Protein AF-A0A7C2AK35-F1 (afdb_monomer_lite)

Sequence (108 aa):
MESTTQGKRRKYTRRTPEERIKELEARILEIKTREASRQKREDPVIKEIPKVQRRLRKFAQMAMDHNRPDIANTVTAFNAGLERILRSETRRSAPATPPIEELMDDRA

pLDDT: mean 79.09, std 17.95, range [41.03, 98.5]

Secondary structure (DSSP, 8-state):
-------------PPPHHHHHHHHHHHHHHHHHHHHHHHHHH-HHHHHHHHHHHHHHHHHHHHHHTT-HHHHHHHHHHHHHHHHHHHHHHHHTS-----GGGGS----

Structure (mmCIF, N/CA/C/O backbone):
data_AF-A0A7C2AK35-F1
#
_entry.id   AF-A0A7C2AK35-F1
#
loop_
_atom_site.group_PDB
_atom_site.id
_atom_site.type_symbol
_atom_site.label_atom_id
_atom_site.label_alt_id
_atom_site.label_comp_id
_atom_site.label_asym_id
_atom_site.label_entity_id
_atom_site.label_seq_id
_atom_site.pdbx_PDB_ins_code
_atom_site.Cartn_x
_atom_site.Cartn_y
_atom_site.Cartn_z
_atom_site.occupancy
_atom_site.B_iso_or_equiv
_atom_site.auth_seq_id
_atom_site.auth_comp_id
_atom_site.auth_asym_id
_atom_site.auth_atom_id
_atom_site.pdbx_PDB_model_num
ATOM 1 N N . MET A 1 1 ? -19.960 -45.053 57.713 1.00 41.03 1 MET A N 1
ATOM 2 C CA . MET A 1 1 ? -19.018 -44.097 57.094 1.00 41.03 1 MET A CA 1
ATOM 3 C C . MET A 1 1 ? -19.840 -43.154 56.232 1.00 41.03 1 MET A C 1
ATOM 5 O O . MET A 1 1 ? -20.123 -43.482 55.090 1.00 41.03 1 MET A O 1
ATOM 9 N N . GLU A 1 2 ? -20.316 -42.050 56.806 1.00 43.53 2 GLU A N 1
ATOM 10 C CA . GLU A 1 2 ? -21.097 -41.036 56.086 1.00 43.53 2 GLU A CA 1
ATOM 11 C C . GLU A 1 2 ? -20.191 -39.839 55.796 1.00 43.53 2 GLU A C 1
ATOM 13 O O . GLU A 1 2 ? -19.796 -39.101 56.697 1.00 43.53 2 GLU A O 1
ATOM 18 N N . SER A 1 3 ? -19.809 -39.688 54.530 1.00 44.50 3 SER A N 1
ATOM 19 C CA . SER A 1 3 ? -18.975 -38.586 54.054 1.00 44.50 3 SER A CA 1
ATOM 20 C C . SER A 1 3 ? -19.878 -37.469 53.538 1.00 44.50 3 SER A C 1
ATOM 22 O O . SER A 1 3 ? -20.328 -37.497 52.395 1.00 44.50 3 SER A O 1
ATOM 24 N N . THR A 1 4 ? -20.162 -36.482 54.386 1.00 49.47 4 THR A N 1
ATOM 25 C CA . THR A 1 4 ? -20.932 -35.287 54.017 1.00 49.47 4 THR A CA 1
ATOM 26 C C . THR A 1 4 ? -20.106 -34.398 53.089 1.00 49.47 4 THR A C 1
ATOM 28 O O . THR A 1 4 ? -19.213 -33.669 53.522 1.00 49.47 4 THR A O 1
ATOM 31 N N . THR A 1 5 ? -20.416 -34.429 51.795 1.00 55.09 5 THR A N 1
ATOM 32 C CA . THR A 1 5 ? -19.860 -33.530 50.779 1.00 55.09 5 THR A CA 1
ATOM 33 C C . THR A 1 5 ? -20.361 -32.102 51.033 1.00 55.09 5 THR A C 1
ATOM 35 O O . THR A 1 5 ? -21.404 -31.683 50.530 1.00 55.09 5 THR A O 1
ATOM 38 N N . GLN A 1 6 ? -19.634 -31.325 51.842 1.00 52.22 6 GLN A N 1
ATOM 39 C CA . GLN A 1 6 ? -19.864 -29.885 51.985 1.00 52.22 6 GLN A CA 1
ATOM 40 C C . GLN A 1 6 ? -19.534 -29.180 50.660 1.00 52.22 6 GLN A C 1
ATOM 42 O O . GLN A 1 6 ? -18.393 -28.815 50.375 1.00 52.22 6 GLN A O 1
ATOM 47 N N . GLY A 1 7 ? -20.555 -28.969 49.830 1.00 55.81 7 GLY A N 1
ATOM 48 C CA . GLY A 1 7 ? -20.461 -28.105 48.660 1.00 55.81 7 GLY A CA 1
ATOM 49 C C . GLY A 1 7 ? -20.177 -26.667 49.095 1.00 55.81 7 GLY A C 1
ATOM 50 O O . GLY A 1 7 ? -21.060 -25.994 49.629 1.00 55.81 7 GLY A O 1
ATOM 51 N N . LYS A 1 8 ? -18.948 -26.184 48.860 1.00 58.59 8 LYS A N 1
ATOM 52 C CA . LYS A 1 8 ? -18.582 -24.763 48.978 1.00 58.59 8 LYS A CA 1
ATOM 53 C C . LYS A 1 8 ? -19.544 -23.936 48.120 1.00 58.59 8 LYS A C 1
ATOM 55 O O . LYS A 1 8 ? -19.398 -23.854 46.900 1.00 58.59 8 LYS A O 1
ATOM 60 N N . ARG A 1 9 ? -20.545 -23.322 48.756 1.00 58.16 9 ARG A N 1
ATOM 61 C CA . ARG A 1 9 ? -21.472 -22.392 48.103 1.00 58.16 9 ARG A CA 1
ATOM 62 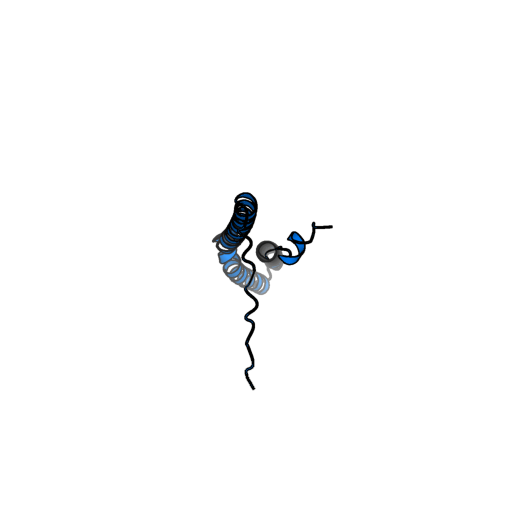C C . ARG A 1 9 ? -20.661 -21.192 47.616 1.00 58.16 9 ARG A C 1
ATOM 64 O O . ARG A 1 9 ? -20.098 -20.456 48.424 1.00 58.16 9 ARG A O 1
ATOM 71 N N . ARG A 1 10 ? -20.569 -21.016 46.295 1.00 63.25 10 ARG A N 1
ATOM 72 C CA . ARG A 1 10 ? -19.935 -19.842 45.681 1.00 63.25 10 ARG A CA 1
ATOM 73 C C . ARG A 1 10 ? -20.706 -18.605 46.145 1.00 63.25 10 ARG A C 1
ATOM 75 O O . ARG A 1 10 ? -21.880 -18.455 45.816 1.00 63.25 10 ARG A O 1
ATOM 82 N N . LYS A 1 11 ? -20.069 -17.754 46.952 1.00 52.44 11 LYS A N 1
ATOM 83 C CA . LYS A 1 11 ? -20.629 -16.467 47.381 1.00 52.44 11 LYS A CA 1
ATOM 84 C C . LYS A 1 11 ? -20.793 -15.610 46.125 1.00 52.44 11 LYS A C 1
ATOM 86 O O . LYS A 1 11 ? -19.804 -15.194 45.533 1.00 52.44 11 LYS A O 1
ATOM 91 N N . TYR A 1 12 ? -22.031 -15.427 45.676 1.00 53.34 12 TYR A N 1
ATOM 92 C CA . TYR A 1 12 ? -22.331 -14.603 44.512 1.00 53.34 12 TYR A CA 1
ATOM 93 C C . TYR A 1 12 ? -22.437 -13.150 44.975 1.00 53.34 12 TYR A C 1
ATOM 95 O O . TYR A 1 12 ? -23.476 -12.722 45.478 1.00 53.34 12 TYR A O 1
ATOM 103 N N . THR A 1 13 ? -21.347 -12.397 44.869 1.00 69.00 13 THR A N 1
ATOM 104 C CA . THR A 1 13 ? -21.390 -10.942 45.021 1.00 69.00 13 THR A CA 1
ATOM 105 C C . THR A 1 13 ? -22.142 -10.377 43.819 1.00 69.00 13 THR A C 1
ATOM 107 O O . THR A 1 13 ? -21.718 -10.541 42.674 1.00 69.00 13 THR A O 1
ATOM 110 N N . ARG A 1 14 ? -23.304 -9.756 44.057 1.00 70.50 14 ARG A N 1
ATOM 111 C CA . ARG A 1 14 ? -23.989 -8.978 43.019 1.00 70.50 14 ARG A CA 1
ATOM 112 C C . ARG A 1 14 ? -23.069 -7.820 42.644 1.00 70.50 14 ARG A C 1
ATOM 114 O O . ARG A 1 14 ? -22.764 -7.004 43.507 1.00 70.50 14 ARG A O 1
ATOM 121 N N . ARG A 1 15 ? -22.641 -7.775 41.379 1.00 74.12 15 ARG A N 1
ATOM 122 C CA . ARG A 1 15 ? -21.929 -6.619 40.822 1.00 74.12 15 ARG A CA 1
ATOM 123 C C . ARG A 1 15 ? -22.775 -5.372 41.022 1.00 74.12 15 ARG A C 1
ATOM 125 O O . ARG A 1 15 ? -23.993 -5.429 40.801 1.00 74.12 15 ARG A O 1
ATOM 132 N N . THR A 1 16 ? -22.145 -4.281 41.434 1.00 83.00 16 THR A N 1
ATOM 133 C CA . THR A 1 16 ? -22.855 -3.006 41.534 1.00 83.00 16 THR A CA 1
ATOM 134 C C . THR A 1 16 ? -23.190 -2.495 40.126 1.00 83.00 16 THR A C 1
ATOM 136 O O . THR A 1 16 ? -22.570 -2.923 39.141 1.00 83.00 16 THR A O 1
ATOM 139 N N . PRO A 1 17 ? -24.199 -1.622 39.978 1.00 80.94 17 PRO A N 1
ATOM 140 C CA . PRO A 1 17 ? -24.501 -0.995 38.694 1.00 80.94 17 PRO A CA 1
ATOM 141 C C . PRO A 1 17 ? -23.267 -0.344 38.048 1.00 80.94 17 PRO A C 1
ATOM 143 O O . PRO A 1 17 ? -23.061 -0.490 36.846 1.00 80.94 17 PRO A O 1
ATOM 146 N N . GLU A 1 18 ? -22.405 0.283 38.847 1.00 80.50 18 GLU A N 1
ATOM 147 C CA . GLU A 1 18 ? -21.186 0.974 38.414 1.00 80.50 18 GLU A CA 1
ATOM 148 C C . GLU A 1 18 ? -20.130 -0.001 37.879 1.00 80.50 18 GLU A C 1
ATOM 150 O O . GLU A 1 18 ? -19.553 0.228 36.816 1.00 80.50 18 GLU A O 1
ATOM 155 N N . GLU A 1 19 ? -19.914 -1.132 38.559 1.00 77.81 19 GLU A N 1
ATOM 156 C CA . GLU A 1 19 ? -19.011 -2.188 38.077 1.00 77.81 19 GLU A CA 1
ATOM 157 C C . GLU A 1 19 ? -19.481 -2.749 36.731 1.00 77.81 19 GLU A C 1
ATOM 159 O O . GLU A 1 19 ? -18.676 -3.047 35.847 1.00 77.81 19 GLU A O 1
ATOM 164 N N . ARG A 1 20 ? -20.802 -2.858 36.558 1.00 83.75 20 ARG A N 1
ATOM 165 C CA . ARG A 1 20 ? -21.408 -3.347 35.321 1.00 83.75 20 ARG A CA 1
ATOM 166 C C . ARG A 1 20 ? -21.287 -2.339 34.182 1.00 83.75 20 ARG A C 1
ATOM 168 O O . ARG A 1 20 ? -21.062 -2.749 33.048 1.00 83.75 20 ARG A O 1
ATOM 175 N N . ILE A 1 21 ? -21.390 -1.043 34.477 1.00 83.19 21 ILE A N 1
ATOM 176 C CA . ILE A 1 21 ? -21.137 0.033 33.511 1.00 83.19 21 ILE A CA 1
ATOM 177 C C . ILE A 1 21 ? -19.679 -0.015 33.048 1.00 83.19 21 ILE A C 1
ATOM 179 O O . ILE A 1 21 ? -19.439 -0.091 31.846 1.00 83.19 21 ILE A O 1
ATOM 183 N N . LYS A 1 22 ? -18.716 -0.093 33.975 1.00 85.25 22 LYS A N 1
ATOM 184 C CA . LYS A 1 22 ? -17.282 -0.138 33.645 1.00 85.25 22 LYS A CA 1
ATOM 185 C C . LYS A 1 22 ? -16.917 -1.342 32.764 1.00 85.25 22 LYS A C 1
ATOM 187 O O . LYS A 1 22 ? -16.161 -1.212 31.805 1.00 85.25 22 LYS A O 1
ATOM 192 N N . GLU A 1 23 ? -17.480 -2.515 33.055 1.00 84.44 23 GLU A N 1
ATOM 193 C CA . GLU A 1 23 ? -17.302 -3.721 32.232 1.00 84.44 23 GLU A CA 1
ATOM 194 C C . GLU A 1 23 ? -17.873 -3.542 30.816 1.00 84.44 23 GLU A C 1
ATOM 196 O O . GLU A 1 23 ? -17.243 -3.929 29.829 1.00 84.44 23 GLU A O 1
ATOM 201 N N . LEU A 1 24 ? -19.060 -2.942 30.703 1.00 88.06 24 LEU A N 1
ATOM 202 C CA . LEU A 1 24 ? -19.697 -2.688 29.412 1.00 88.06 24 LEU A CA 1
ATOM 203 C C . LEU A 1 24 ? -18.936 -1.636 28.598 1.00 88.06 24 LEU A C 1
ATOM 205 O O . LEU A 1 24 ? -18.761 -1.826 27.397 1.00 88.06 24 LEU A O 1
ATOM 209 N N . GLU A 1 25 ? -18.432 -0.576 29.226 1.00 89.00 25 GLU A N 1
ATOM 210 C CA . GLU A 1 25 ? -17.600 0.443 28.576 1.00 89.00 25 GLU A CA 1
ATOM 211 C C . GLU A 1 25 ? -16.292 -0.143 28.040 1.00 89.00 25 GLU A C 1
ATOM 213 O O . GLU A 1 25 ? -15.942 0.101 26.882 1.00 89.00 25 GLU A O 1
ATOM 218 N N . ALA A 1 26 ? -15.613 -0.983 28.829 1.00 86.31 26 ALA A N 1
ATOM 219 C CA . ALA A 1 26 ? -14.418 -1.697 28.383 1.00 86.31 26 ALA A CA 1
ATOM 220 C C . ALA A 1 26 ? -14.719 -2.580 27.161 1.00 86.31 26 ALA A C 1
ATOM 222 O O . ALA A 1 26 ? -13.966 -2.596 26.185 1.00 86.31 26 ALA A O 1
ATOM 223 N N . ARG A 1 27 ? -15.871 -3.258 27.166 1.00 83.81 27 ARG A N 1
ATOM 224 C CA . ARG A 1 27 ? -16.296 -4.113 26.055 1.00 83.81 27 ARG A CA 1
ATOM 225 C C . ARG A 1 27 ? -16.686 -3.319 24.807 1.00 83.81 27 ARG A C 1
ATOM 227 O O . ARG A 1 27 ? -16.386 -3.740 23.693 1.00 83.81 27 ARG A O 1
ATOM 234 N N . ILE A 1 28 ? -17.308 -2.152 24.971 1.00 85.38 28 ILE A N 1
ATOM 235 C CA . ILE A 1 28 ? -17.589 -1.216 23.871 1.00 85.38 28 ILE A CA 1
ATOM 236 C C . ILE A 1 28 ? -16.280 -0.715 23.257 1.00 85.38 28 ILE A C 1
ATOM 238 O O . ILE A 1 28 ? -16.168 -0.654 22.032 1.00 85.38 28 ILE A O 1
ATOM 242 N N . LEU A 1 29 ? -15.289 -0.375 24.085 1.00 85.00 29 LEU A N 1
ATOM 243 C CA . LEU A 1 29 ? -13.974 0.057 23.619 1.00 85.00 29 LEU A CA 1
ATOM 244 C C . LEU A 1 29 ? -13.295 -1.041 22.784 1.00 85.00 29 LEU A C 1
ATOM 246 O O . LEU A 1 29 ? -12.818 -0.763 21.685 1.00 85.00 29 LEU A O 1
ATOM 250 N N . GLU A 1 30 ? -13.316 -2.287 23.264 1.00 84.00 30 GLU A N 1
ATOM 251 C CA . GLU A 1 30 ? -12.776 -3.454 22.554 1.00 84.00 30 GLU A CA 1
ATOM 252 C C . GLU A 1 30 ? -13.460 -3.671 21.193 1.00 84.00 30 GLU A C 1
ATOM 254 O O . GLU A 1 30 ? -12.806 -3.899 20.173 1.00 84.00 30 GLU A O 1
ATOM 259 N N . ILE A 1 31 ? -14.790 -3.571 21.146 1.00 83.94 31 ILE A N 1
ATOM 260 C CA . ILE A 1 31 ? -15.539 -3.737 19.896 1.00 83.94 31 ILE A CA 1
ATOM 261 C C . ILE A 1 31 ? -15.184 -2.617 18.912 1.00 83.94 31 ILE A C 1
ATOM 263 O O . ILE A 1 31 ? -14.884 -2.900 17.751 1.00 83.94 31 ILE A O 1
ATOM 267 N N . LYS A 1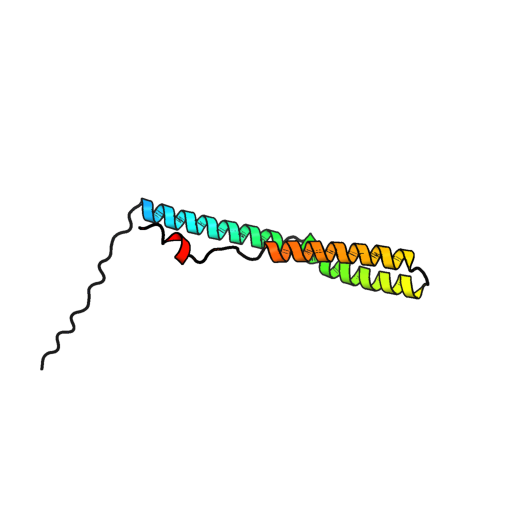 32 ? -15.126 -1.361 19.372 1.00 81.81 32 LYS A N 1
ATOM 268 C CA . LYS A 1 32 ? -14.771 -0.210 18.528 1.00 81.81 32 LYS A CA 1
ATOM 269 C C . LYS A 1 32 ? -13.353 -0.312 17.965 1.00 81.81 32 LYS A C 1
ATOM 271 O O . LYS A 1 32 ? -13.137 -0.021 16.789 1.00 81.81 32 LYS A O 1
ATOM 276 N N . THR A 1 33 ? -12.379 -0.751 18.762 1.00 79.12 33 THR A N 1
ATOM 277 C CA . THR A 1 33 ? -10.994 -0.927 18.288 1.00 79.12 33 THR A CA 1
ATOM 278 C C . THR A 1 33 ? -10.897 -2.066 17.266 1.00 79.12 33 THR A C 1
ATOM 280 O O . THR A 1 33 ? -10.188 -1.961 16.255 1.00 79.12 33 THR A O 1
ATOM 283 N N . ARG A 1 34 ? -11.674 -3.137 17.459 1.00 76.44 34 ARG A N 1
ATOM 284 C CA . ARG A 1 34 ? -11.787 -4.246 16.505 1.00 76.44 34 ARG A CA 1
ATOM 285 C C . ARG A 1 34 ? -12.450 -3.832 15.192 1.00 76.44 34 ARG A C 1
ATOM 287 O O . ARG A 1 34 ? -12.001 -4.249 14.128 1.00 76.44 34 ARG A O 1
ATOM 294 N N . GLU A 1 35 ? -13.490 -3.011 15.237 1.00 78.44 35 GLU A N 1
ATOM 295 C CA . GLU A 1 35 ? -14.142 -2.493 14.031 1.00 78.44 35 GLU A CA 1
ATOM 296 C C . GLU A 1 35 ? -13.228 -1.545 13.256 1.00 78.44 35 GLU A C 1
ATOM 298 O O . GLU A 1 35 ? -13.065 -1.709 12.048 1.00 78.44 35 GLU A O 1
ATOM 303 N N . ALA A 1 36 ? -12.545 -0.627 13.943 1.00 74.31 36 ALA A N 1
ATOM 304 C CA . ALA A 1 36 ? -11.609 0.296 13.305 1.00 74.31 36 ALA A CA 1
ATOM 305 C C . ALA A 1 36 ? -10.441 -0.438 12.619 1.00 74.31 36 ALA A C 1
ATOM 307 O O . ALA A 1 36 ? -10.005 -0.056 11.531 1.00 74.31 36 ALA A O 1
ATOM 308 N N . SER A 1 37 ? -9.936 -1.519 13.222 1.00 70.25 37 SER A N 1
ATOM 309 C CA . SER A 1 37 ? -8.891 -2.350 12.606 1.00 70.25 37 SER A CA 1
ATOM 310 C C . SER A 1 37 ? -9.411 -3.188 11.430 1.00 70.25 37 SER A C 1
ATOM 312 O O . SER A 1 37 ? -8.687 -3.364 10.448 1.00 70.25 37 SER A O 1
ATOM 314 N N . ARG A 1 38 ? -10.668 -3.656 11.475 1.00 71.19 38 ARG A N 1
ATOM 315 C CA . ARG A 1 38 ? -11.330 -4.333 10.345 1.00 71.19 38 ARG A CA 1
ATOM 316 C C . ARG A 1 38 ? -11.565 -3.396 9.166 1.00 71.19 38 ARG A C 1
ATOM 318 O O . ARG A 1 38 ? -11.180 -3.753 8.059 1.00 71.19 38 ARG A O 1
ATOM 325 N N . GLN A 1 39 ? -12.095 -2.195 9.396 1.00 72.56 39 GLN A N 1
ATOM 326 C CA . GLN A 1 39 ? -12.333 -1.203 8.340 1.00 72.56 39 GLN A CA 1
ATOM 327 C C . GLN A 1 39 ? -11.049 -0.870 7.569 1.00 72.56 39 GLN A C 1
ATOM 329 O O . GLN A 1 39 ? -11.053 -0.861 6.343 1.00 72.56 39 GLN A O 1
ATOM 334 N N . LYS A 1 40 ? -9.920 -0.698 8.271 1.00 70.50 40 LYS A N 1
ATOM 335 C CA . LYS A 1 40 ? -8.614 -0.448 7.632 1.00 70.50 40 LYS A CA 1
ATOM 336 C C . LYS A 1 40 ? -8.100 -1.631 6.812 1.00 70.50 40 LYS A C 1
ATOM 338 O O . LYS A 1 40 ? -7.527 -1.439 5.747 1.00 70.50 40 LYS A O 1
ATOM 343 N N . ARG A 1 41 ? -8.303 -2.867 7.283 1.00 69.88 41 ARG A N 1
ATOM 344 C CA . ARG A 1 41 ? -7.957 -4.078 6.512 1.00 69.88 41 ARG A CA 1
ATOM 345 C C . ARG A 1 41 ? -8.866 -4.275 5.304 1.00 69.88 41 ARG A C 1
ATOM 347 O O . ARG A 1 41 ? -8.462 -4.893 4.320 1.00 69.88 41 ARG A O 1
ATOM 354 N N . GLU A 1 42 ? -10.101 -3.802 5.399 1.00 78.81 42 GLU A N 1
ATOM 355 C CA . GLU A 1 42 ? -11.074 -3.903 4.325 1.00 78.81 42 GLU A CA 1
ATOM 356 C C . GLU A 1 42 ? -10.975 -2.795 3.285 1.00 78.81 42 GLU A C 1
ATOM 358 O O . GLU A 1 42 ? -11.613 -2.940 2.239 1.00 78.81 42 GLU A O 1
ATOM 363 N N . ASP A 1 43 ? -10.125 -1.792 3.527 1.00 86.06 43 ASP A N 1
ATOM 364 C CA . ASP A 1 43 ? -9.860 -0.690 2.613 1.00 86.06 43 ASP A CA 1
ATOM 365 C C . ASP A 1 43 ? -9.558 -1.229 1.198 1.00 86.06 43 ASP A C 1
ATOM 367 O O . ASP A 1 43 ? -8.600 -1.997 1.001 1.00 86.06 43 ASP A O 1
ATOM 371 N N . PRO A 1 44 ? -10.386 -0.866 0.199 1.00 88.75 44 PRO A N 1
ATOM 372 C CA . PRO A 1 44 ? -10.242 -1.369 -1.159 1.00 88.75 44 PRO A CA 1
ATOM 373 C C . PRO A 1 44 ? -8.886 -1.004 -1.771 1.00 88.75 44 PRO A C 1
ATOM 375 O O . PRO A 1 44 ? -8.336 -1.798 -2.532 1.00 88.75 44 PRO A O 1
ATOM 378 N N . VAL A 1 45 ? -8.297 0.138 -1.407 1.00 90.19 45 VAL A N 1
ATOM 379 C CA . VAL A 1 45 ? -6.986 0.562 -1.914 1.00 90.19 45 VAL A CA 1
ATOM 380 C C . VAL A 1 45 ? -5.895 -0.365 -1.389 1.00 90.19 45 VAL A C 1
ATOM 382 O O . VAL A 1 45 ? -5.080 -0.865 -2.166 1.00 90.19 45 VAL A O 1
ATOM 385 N N . ILE A 1 46 ? -5.913 -0.670 -0.088 1.00 91.00 46 ILE A N 1
ATOM 386 C CA . ILE A 1 46 ? -4.925 -1.554 0.548 1.00 91.00 46 ILE A CA 1
ATOM 387 C C . ILE A 1 46 ? -4.991 -2.970 -0.036 1.00 91.00 46 ILE A C 1
ATOM 389 O O . ILE A 1 46 ? -3.952 -3.591 -0.276 1.00 91.00 46 ILE A O 1
ATOM 393 N N . LYS A 1 47 ? -6.197 -3.459 -0.348 1.00 90.88 47 LYS A N 1
ATOM 394 C CA . LYS A 1 47 ? -6.400 -4.756 -1.016 1.00 90.88 47 LYS A CA 1
ATOM 395 C C . LYS A 1 47 ? -5.861 -4.797 -2.449 1.00 90.88 47 LYS A C 1
ATOM 397 O O . LYS A 1 47 ? -5.452 -5.865 -2.911 1.00 90.88 47 LYS A O 1
ATOM 402 N N . GLU A 1 48 ? -5.844 -3.669 -3.155 1.00 94.44 48 GLU A N 1
ATOM 403 C CA . GLU A 1 48 ? -5.360 -3.588 -4.538 1.00 94.44 48 GLU A CA 1
ATOM 404 C C . GLU A 1 48 ? -3.836 -3.432 -4.644 1.00 94.44 48 GLU A C 1
ATOM 406 O O . GLU A 1 48 ? -3.251 -3.879 -5.639 1.00 94.44 48 GLU A O 1
ATOM 411 N N . ILE A 1 49 ? -3.163 -2.891 -3.616 1.00 94.62 49 ILE A N 1
ATOM 412 C CA . ILE A 1 49 ? -1.701 -2.693 -3.609 1.00 94.62 49 ILE A CA 1
ATOM 413 C C . ILE A 1 49 ? -0.936 -3.946 -4.088 1.00 94.62 49 ILE A C 1
ATOM 415 O O . ILE A 1 49 ? -0.160 -3.822 -5.041 1.00 94.62 49 ILE A O 1
ATOM 419 N N . PRO A 1 50 ? -1.159 -5.169 -3.559 1.00 94.44 50 PRO A N 1
ATOM 420 C CA . PRO A 1 50 ? -0.418 -6.356 -3.995 1.00 94.44 50 PRO A CA 1
ATOM 421 C C . PRO A 1 50 ? -0.567 -6.677 -5.489 1.00 94.44 50 PRO A C 1
ATOM 423 O O . PRO A 1 50 ? 0.368 -7.186 -6.116 1.00 94.44 50 PRO A O 1
ATOM 426 N N . LYS A 1 51 ? -1.732 -6.386 -6.084 1.00 95.81 51 LYS A N 1
ATOM 427 C CA . LYS A 1 51 ? -1.987 -6.609 -7.515 1.00 95.81 51 LYS A CA 1
ATOM 428 C C . LYS A 1 51 ? -1.216 -5.597 -8.358 1.00 95.81 51 LYS A C 1
ATOM 430 O O . LYS A 1 51 ? -0.573 -5.985 -9.337 1.00 95.81 51 LYS A O 1
ATOM 435 N N . VAL A 1 52 ? -1.213 -4.330 -7.944 1.00 96.62 52 VAL A N 1
ATOM 436 C CA . VAL A 1 52 ? -0.435 -3.262 -8.587 1.00 96.62 52 VAL A CA 1
ATOM 437 C C . VAL A 1 52 ? 1.061 -3.566 -8.511 1.00 96.62 52 VAL A C 1
ATOM 439 O O . VAL A 1 52 ? 1.734 -3.562 -9.538 1.00 96.62 52 VAL A O 1
ATOM 442 N N . GLN A 1 53 ? 1.575 -3.959 -7.344 1.00 97.25 53 GLN A N 1
ATOM 443 C CA . GLN A 1 53 ? 2.986 -4.322 -7.165 1.00 97.25 53 GLN A CA 1
ATOM 444 C C . GLN A 1 53 ? 3.439 -5.463 -8.089 1.00 97.25 53 GLN A C 1
ATOM 446 O O . GLN A 1 53 ? 4.583 -5.485 -8.546 1.00 97.25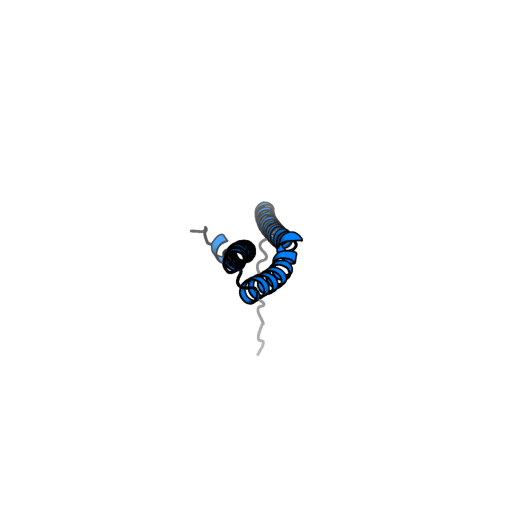 53 GLN A O 1
ATOM 451 N N . ARG A 1 54 ? 2.565 -6.437 -8.387 1.00 97.12 54 ARG A N 1
ATOM 452 C CA . ARG A 1 54 ? 2.876 -7.497 -9.366 1.00 97.12 54 ARG A CA 1
ATOM 453 C C . ARG A 1 54 ? 3.037 -6.932 -10.777 1.00 97.12 54 ARG A C 1
ATOM 455 O O . ARG A 1 54 ? 3.947 -7.349 -11.487 1.00 97.12 54 ARG A O 1
ATOM 462 N N . ARG A 1 55 ? 2.175 -5.995 -11.184 1.00 97.75 55 ARG A N 1
ATOM 463 C CA . ARG A 1 55 ? 2.253 -5.341 -12.502 1.00 97.75 55 ARG A CA 1
ATOM 464 C C . ARG A 1 55 ? 3.487 -4.447 -12.610 1.00 97.75 55 ARG A C 1
ATOM 466 O O . ARG A 1 55 ? 4.201 -4.542 -13.600 1.00 97.75 55 ARG A O 1
ATOM 473 N N . LEU A 1 56 ? 3.783 -3.669 -11.569 1.00 97.88 56 LEU A N 1
ATOM 474 C CA . LEU A 1 56 ? 4.969 -2.810 -11.511 1.00 97.88 56 LEU A CA 1
ATOM 475 C C . LEU A 1 56 ? 6.265 -3.616 -11.608 1.00 97.88 56 LEU A C 1
ATOM 477 O O . LEU A 1 56 ? 7.155 -3.230 -12.351 1.00 97.88 56 LEU A O 1
ATOM 481 N N . ARG A 1 57 ? 6.358 -4.769 -10.933 1.00 97.81 57 ARG A N 1
ATOM 482 C CA . ARG A 1 57 ? 7.526 -5.657 -11.059 1.00 97.81 57 ARG A CA 1
ATOM 483 C C . ARG A 1 57 ? 7.731 -6.163 -12.485 1.00 97.81 57 ARG A C 1
ATOM 485 O O . ARG A 1 57 ? 8.850 -6.131 -12.980 1.00 97.81 57 ARG A O 1
ATOM 492 N N . LYS A 1 58 ? 6.655 -6.580 -13.161 1.00 98.25 58 LYS A N 1
ATOM 493 C CA . LYS A 1 58 ? 6.724 -6.989 -14.575 1.00 98.25 58 LYS A CA 1
ATOM 494 C C . LYS A 1 58 ? 7.146 -5.834 -15.481 1.00 98.25 58 LYS A C 1
ATOM 496 O O . LYS A 1 58 ? 7.951 -6.032 -16.379 1.00 98.25 58 LYS A O 1
ATOM 501 N N . PHE A 1 59 ? 6.617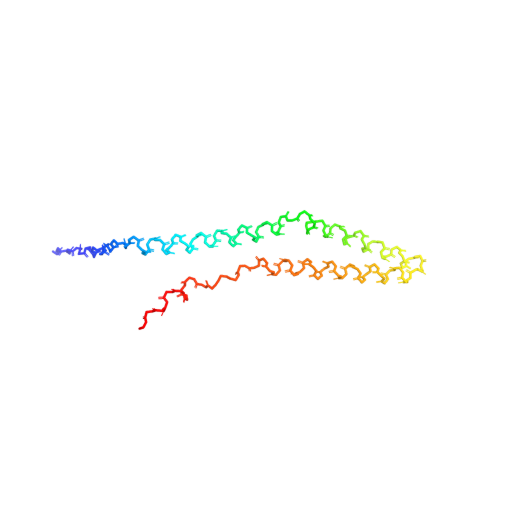 -4.638 -15.236 1.00 98.25 59 PHE A N 1
ATOM 502 C CA . PHE A 1 59 ? 6.971 -3.448 -16.003 1.00 98.25 59 PHE A CA 1
ATOM 503 C C . PHE A 1 59 ? 8.427 -3.020 -15.775 1.00 98.25 59 PHE A C 1
ATOM 505 O O . PHE A 1 59 ? 9.118 -2.708 -16.735 1.00 98.25 59 PHE A O 1
ATOM 512 N N . ALA A 1 60 ? 8.919 -3.067 -14.535 1.00 98.19 60 ALA A N 1
ATOM 513 C CA . ALA A 1 60 ? 10.321 -2.799 -14.229 1.00 98.19 60 ALA A CA 1
ATOM 514 C C . ALA A 1 60 ? 11.249 -3.792 -14.942 1.00 98.19 60 ALA A C 1
ATOM 516 O O . ALA A 1 60 ? 12.241 -3.370 -15.527 1.00 98.19 60 ALA A O 1
ATOM 517 N N . GLN A 1 61 ? 10.894 -5.083 -14.957 1.00 97.81 61 GLN A N 1
ATOM 518 C CA . GLN A 1 61 ? 11.650 -6.089 -15.705 1.00 97.81 61 GLN A CA 1
ATOM 519 C C . GLN A 1 61 ? 11.658 -5.780 -17.206 1.00 97.81 61 GLN A C 1
ATOM 521 O O . GLN A 1 61 ? 12.722 -5.703 -17.799 1.00 97.81 61 GLN A O 1
ATOM 526 N N . MET A 1 62 ? 10.495 -5.491 -17.793 1.00 98.50 62 MET A N 1
ATOM 527 C CA . MET A 1 62 ? 10.390 -5.099 -19.201 1.00 98.50 62 MET A CA 1
ATOM 528 C C . MET A 1 62 ? 11.236 -3.857 -19.519 1.00 98.50 62 MET A C 1
ATOM 530 O O . MET A 1 62 ? 11.912 -3.808 -20.538 1.00 98.50 62 MET A O 1
ATOM 534 N N . ALA A 1 63 ? 11.247 -2.853 -18.642 1.00 98.19 63 ALA A N 1
ATOM 535 C CA . ALA A 1 63 ? 12.090 -1.677 -18.821 1.00 98.19 63 ALA A CA 1
ATOM 536 C C . ALA A 1 63 ? 13.588 -2.039 -18.808 1.00 98.19 63 ALA A C 1
ATOM 538 O O . ALA A 1 63 ? 14.335 -1.536 -19.644 1.00 98.19 63 ALA A O 1
ATOM 539 N N . MET A 1 64 ? 14.021 -2.948 -17.927 1.00 98.06 64 MET A N 1
ATOM 540 C CA . MET A 1 64 ? 15.397 -3.464 -17.932 1.00 98.06 64 MET A CA 1
ATOM 541 C C . MET A 1 64 ? 15.718 -4.223 -19.223 1.00 98.06 64 MET A C 1
ATOM 543 O O . MET A 1 64 ? 16.754 -3.961 -19.829 1.00 98.06 64 MET A O 1
ATOM 547 N N . ASP A 1 65 ? 14.811 -5.090 -19.681 1.00 98.38 65 ASP A N 1
ATOM 548 C CA . ASP A 1 65 ? 14.981 -5.892 -20.901 1.00 98.38 65 ASP A CA 1
ATOM 549 C C . ASP A 1 65 ? 15.126 -5.009 -22.159 1.00 98.38 65 ASP A C 1
ATOM 551 O O . ASP A 1 65 ? 15.795 -5.380 -23.121 1.00 98.38 65 ASP A O 1
ATOM 555 N N . HIS A 1 66 ? 14.543 -3.806 -22.136 1.00 98.38 66 HIS A N 1
ATOM 556 C CA . HIS A 1 66 ? 14.624 -2.808 -23.206 1.00 98.38 66 HIS A CA 1
ATOM 557 C C . HIS A 1 66 ? 15.696 -1.720 -22.967 1.00 98.38 66 HIS A C 1
ATOM 559 O O . HIS A 1 66 ? 15.626 -0.651 -23.574 1.00 98.38 66 HIS A O 1
ATOM 565 N N . ASN A 1 67 ? 16.694 -1.966 -22.104 1.00 97.69 67 ASN A N 1
ATOM 566 C CA . ASN A 1 67 ? 17.784 -1.028 -21.784 1.00 97.69 67 ASN A CA 1
ATOM 567 C C . ASN A 1 67 ? 17.305 0.345 -21.266 1.00 97.69 67 ASN A C 1
ATOM 569 O O . ASN A 1 67 ? 17.913 1.381 -21.540 1.00 97.69 67 ASN A O 1
ATOM 573 N N . ARG A 1 68 ? 16.218 0.364 -20.486 1.00 98.19 68 ARG A N 1
ATOM 574 C CA . ARG A 1 68 ? 15.666 1.551 -19.806 1.00 98.19 68 ARG A CA 1
ATOM 575 C C . ARG A 1 68 ? 15.761 1.433 -18.278 1.00 98.19 68 ARG A C 1
ATOM 577 O O . ARG A 1 68 ? 14.734 1.375 -17.591 1.00 98.19 68 ARG A O 1
ATOM 584 N N . PRO A 1 69 ? 16.985 1.396 -17.710 1.00 97.62 69 PRO A N 1
ATOM 585 C CA . PRO A 1 69 ? 17.180 1.260 -16.268 1.00 97.62 69 PRO A CA 1
ATOM 586 C C . PRO A 1 69 ? 16.688 2.485 -15.487 1.00 97.62 69 PRO A C 1
ATOM 588 O O . PRO A 1 69 ? 16.290 2.354 -14.335 1.00 97.62 69 PRO A O 1
ATOM 591 N N . ASP A 1 70 ? 16.662 3.664 -16.112 1.00 97.81 70 ASP A N 1
ATOM 592 C CA . ASP A 1 70 ? 16.071 4.886 -15.564 1.00 97.81 70 ASP A CA 1
ATOM 593 C C . ASP A 1 70 ? 14.611 4.656 -15.146 1.00 97.81 70 ASP A C 1
ATOM 595 O O . ASP A 1 70 ? 14.245 4.883 -13.991 1.00 97.81 70 ASP A O 1
ATOM 599 N N . ILE A 1 71 ? 13.805 4.098 -16.055 1.00 97.81 71 ILE A N 1
ATOM 600 C CA . ILE A 1 71 ? 12.396 3.782 -15.804 1.00 97.81 71 ILE A CA 1
ATOM 601 C C . ILE A 1 71 ? 12.276 2.658 -14.771 1.00 97.81 71 ILE A C 1
ATOM 603 O O . ILE A 1 71 ? 11.479 2.758 -13.832 1.00 97.81 71 ILE A O 1
ATOM 607 N N . ALA A 1 72 ? 13.067 1.591 -14.916 1.00 98.19 72 ALA A N 1
ATOM 608 C CA . ALA A 1 72 ? 13.030 0.454 -14.000 1.00 98.19 72 ALA A CA 1
ATOM 609 C C . ALA A 1 72 ? 13.322 0.869 -12.548 1.00 98.19 72 ALA A C 1
ATOM 611 O O . ALA A 1 72 ? 12.633 0.427 -11.621 1.00 98.19 72 ALA A O 1
ATOM 612 N N . ASN A 1 73 ? 14.291 1.765 -12.349 1.00 97.50 73 ASN A N 1
ATOM 613 C CA . ASN A 1 73 ? 14.666 2.286 -11.039 1.00 97.50 73 ASN A CA 1
ATOM 614 C C . ASN A 1 73 ? 13.532 3.100 -10.409 1.00 97.50 73 ASN A C 1
ATOM 616 O O . ASN A 1 73 ? 13.181 2.863 -9.250 1.00 97.50 73 ASN A O 1
ATOM 620 N N . THR A 1 74 ? 12.898 4.002 -11.167 1.00 97.94 74 THR A N 1
ATOM 621 C CA . THR A 1 74 ? 11.754 4.790 -10.677 1.00 97.94 74 THR A CA 1
ATOM 622 C C . THR A 1 74 ? 10.590 3.893 -10.257 1.00 97.94 74 THR A C 1
ATOM 624 O O . THR A 1 74 ? 10.022 4.060 -9.176 1.00 97.94 74 THR A O 1
ATOM 627 N N . VAL A 1 75 ? 10.259 2.895 -11.078 1.00 97.81 75 VAL A N 1
ATOM 628 C CA . VAL A 1 75 ? 9.168 1.948 -10.803 1.00 97.81 75 VAL A CA 1
ATOM 629 C C . VAL A 1 75 ? 9.473 1.105 -9.569 1.00 97.81 75 VAL A C 1
ATOM 631 O O . VAL A 1 75 ? 8.596 0.877 -8.734 1.00 97.81 75 VAL A O 1
ATOM 634 N N . THR A 1 76 ? 10.722 0.669 -9.422 1.00 97.06 76 THR A N 1
ATOM 635 C CA . THR A 1 76 ? 11.171 -0.115 -8.269 1.00 97.06 76 THR A CA 1
ATOM 636 C C . THR A 1 76 ? 11.104 0.704 -6.981 1.00 97.06 76 THR A C 1
ATOM 638 O O . THR A 1 76 ? 10.594 0.212 -5.971 1.00 97.06 76 THR A O 1
ATOM 641 N N . ALA A 1 77 ? 11.526 1.971 -7.019 1.00 97.50 77 ALA A N 1
ATOM 642 C CA . ALA A 1 77 ? 11.418 2.886 -5.887 1.00 97.50 77 ALA A CA 1
ATOM 643 C C . ALA A 1 77 ? 9.952 3.115 -5.478 1.00 97.50 77 ALA A C 1
ATOM 645 O O . ALA A 1 77 ? 9.612 3.013 -4.295 1.00 97.50 77 ALA A O 1
ATOM 646 N N . PHE A 1 78 ? 9.060 3.333 -6.450 1.00 97.56 78 PHE A N 1
ATOM 647 C CA . PHE A 1 78 ? 7.625 3.466 -6.191 1.00 97.56 78 PHE A CA 1
ATOM 648 C C . PHE A 1 78 ? 7.029 2.187 -5.582 1.00 97.56 78 PHE A C 1
ATOM 650 O O . PHE A 1 78 ? 6.302 2.238 -4.587 1.00 97.56 78 PHE A O 1
ATOM 657 N N . ASN A 1 79 ? 7.399 1.020 -6.117 1.00 97.12 79 ASN A N 1
ATOM 658 C CA . ASN A 1 79 ? 6.969 -0.278 -5.604 1.00 97.12 79 ASN A CA 1
ATOM 659 C C . ASN A 1 79 ? 7.403 -0.504 -4.141 1.00 97.12 79 ASN A C 1
ATOM 661 O O . ASN A 1 79 ? 6.617 -1.017 -3.339 1.00 97.12 79 ASN A O 1
ATOM 665 N N . ALA A 1 80 ? 8.616 -0.075 -3.773 1.00 96.06 80 ALA A N 1
ATOM 666 C CA . ALA A 1 80 ? 9.102 -0.111 -2.392 1.00 96.06 80 ALA A CA 1
ATOM 667 C C . ALA A 1 80 ? 8.316 0.844 -1.471 1.00 96.06 80 ALA A C 1
ATOM 669 O O . ALA A 1 80 ? 8.070 0.519 -0.308 1.00 96.06 80 ALA A O 1
ATOM 670 N N . GLY A 1 81 ? 7.883 2.000 -1.984 1.00 96.25 81 GLY A N 1
ATOM 671 C CA . GLY A 1 81 ? 6.984 2.921 -1.282 1.00 96.25 81 GLY A CA 1
ATOM 672 C C . GLY A 1 81 ? 5.643 2.270 -0.932 1.00 96.25 81 GLY A C 1
ATOM 673 O O . GLY A 1 81 ? 5.247 2.258 0.235 1.00 96.25 81 GLY A O 1
ATOM 674 N N . LEU A 1 82 ? 4.997 1.633 -1.913 1.00 95.31 82 LEU A N 1
ATOM 675 C CA . LEU A 1 82 ? 3.751 0.885 -1.701 1.00 95.31 82 LEU A CA 1
ATOM 676 C C . LEU A 1 82 ? 3.908 -0.236 -0.666 1.00 95.31 82 LEU A C 1
ATOM 678 O O . LEU A 1 82 ? 3.022 -0.468 0.154 1.00 95.31 82 LEU A O 1
ATOM 682 N N . GLU A 1 83 ? 5.056 -0.911 -0.663 1.00 94.31 83 GLU A N 1
ATOM 683 C CA . GLU A 1 83 ? 5.337 -1.977 0.296 1.00 94.31 83 GLU A CA 1
ATOM 684 C C . GLU A 1 83 ? 5.467 -1.451 1.735 1.00 94.31 83 GLU A C 1
ATOM 686 O O . GLU A 1 83 ? 5.032 -2.104 2.685 1.00 94.31 83 GLU A O 1
ATOM 691 N N . ARG A 1 84 ? 6.047 -0.256 1.923 1.00 93.81 84 ARG A N 1
ATOM 692 C CA . ARG A 1 84 ? 6.106 0.401 3.241 1.00 93.81 84 ARG A CA 1
ATOM 693 C C . ARG A 1 84 ? 4.713 0.761 3.747 1.00 93.81 84 ARG A C 1
ATOM 695 O O . ARG A 1 84 ? 4.437 0.488 4.912 1.00 93.81 84 ARG A O 1
ATOM 702 N N . ILE A 1 85 ? 3.851 1.296 2.880 1.00 91.00 85 ILE A N 1
ATOM 703 C CA . ILE A 1 85 ? 2.455 1.627 3.213 1.00 91.00 85 ILE A CA 1
ATOM 704 C C . ILE A 1 85 ? 1.699 0.360 3.629 1.00 91.00 85 ILE A C 1
ATOM 706 O O . ILE A 1 85 ? 1.107 0.303 4.704 1.00 91.00 85 ILE A O 1
ATOM 710 N N . LEU A 1 86 ? 1.793 -0.708 2.833 1.00 90.38 86 LEU A N 1
ATOM 711 C CA . LEU A 1 86 ? 1.132 -1.974 3.148 1.00 90.38 86 LEU A CA 1
ATOM 712 C C . LEU A 1 86 ? 1.610 -2.550 4.492 1.00 90.38 86 LEU A C 1
ATOM 714 O O . LEU A 1 86 ? 0.804 -3.004 5.309 1.00 90.38 86 LEU A O 1
ATOM 718 N N . ARG A 1 87 ? 2.921 -2.493 4.762 1.00 88.88 87 ARG A N 1
ATOM 719 C CA . ARG A 1 87 ? 3.488 -2.910 6.052 1.00 88.88 87 ARG A CA 1
ATOM 720 C C . ARG A 1 87 ? 3.004 -2.043 7.211 1.00 88.88 87 ARG A C 1
ATOM 722 O O . ARG A 1 87 ? 2.719 -2.598 8.272 1.00 88.88 87 ARG A O 1
ATOM 729 N N . SER A 1 88 ? 2.918 -0.721 7.044 1.00 85.94 88 SER A N 1
ATOM 730 C CA . SER A 1 88 ? 2.455 0.167 8.114 1.00 85.94 88 SER A CA 1
ATOM 731 C C . SER A 1 88 ? 0.990 -0.069 8.452 1.00 85.94 88 SER A C 1
ATOM 733 O O . SER A 1 88 ? 0.663 -0.149 9.633 1.00 85.94 88 SER A O 1
ATOM 735 N N . GLU A 1 89 ? 0.134 -0.264 7.449 1.00 83.44 89 GLU A N 1
ATOM 736 C CA . GLU A 1 89 ? -1.283 -0.564 7.676 1.00 83.44 89 GLU A CA 1
ATOM 737 C C . GLU A 1 89 ? -1.481 -1.944 8.310 1.00 83.44 89 GLU A C 1
ATOM 739 O O . GLU A 1 89 ? -2.268 -2.109 9.243 1.00 83.44 89 GLU A O 1
ATOM 744 N N . THR A 1 90 ? -0.680 -2.932 7.900 1.00 75.56 90 THR A N 1
ATOM 745 C CA . THR A 1 90 ? -0.733 -4.271 8.499 1.00 75.56 90 THR A CA 1
ATOM 746 C C . THR A 1 90 ? -0.264 -4.251 9.960 1.00 75.56 90 THR A C 1
ATOM 748 O O . THR A 1 90 ? -0.948 -4.808 10.820 1.00 75.56 90 THR A O 1
ATOM 751 N N . ARG A 1 91 ? 0.848 -3.567 10.279 1.00 69.19 91 ARG A N 1
ATOM 752 C CA . ARG A 1 91 ? 1.385 -3.470 11.653 1.00 69.19 91 ARG A CA 1
ATOM 753 C C . ARG A 1 91 ? 0.490 -2.658 12.591 1.00 69.19 91 ARG A C 1
ATOM 755 O O . ARG A 1 91 ? 0.302 -3.073 13.728 1.00 69.19 91 ARG A O 1
ATOM 762 N N . ARG A 1 92 ? -0.110 -1.554 12.127 1.00 60.41 92 ARG A N 1
ATOM 763 C CA . ARG A 1 92 ? -1.072 -0.759 12.923 1.00 60.41 92 ARG A CA 1
ATOM 764 C C . ARG A 1 92 ? -2.370 -1.511 13.229 1.00 60.41 92 ARG A C 1
ATOM 766 O O . ARG A 1 92 ? -3.113 -1.098 14.109 1.00 60.41 92 ARG A O 1
ATOM 773 N N . SER A 1 93 ? -2.657 -2.593 12.504 1.00 54.66 93 SER A N 1
ATOM 774 C CA . SER A 1 93 ? -3.833 -3.437 12.738 1.00 54.66 93 SER A CA 1
ATOM 775 C C . SER A 1 93 ? -3.605 -4.566 13.754 1.00 54.66 93 SER A C 1
ATOM 777 O O . SER A 1 93 ? -4.517 -5.365 13.974 1.00 54.66 93 SER A O 1
ATOM 779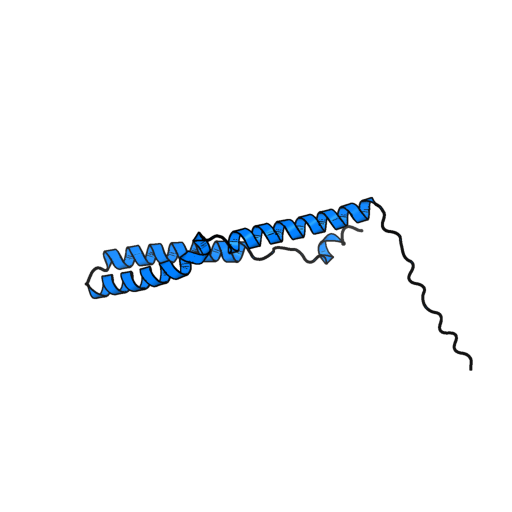 N N . ALA A 1 94 ? -2.409 -4.680 14.347 1.00 52.75 94 ALA A N 1
ATOM 780 C CA . ALA A 1 94 ? -2.188 -5.567 15.485 1.00 52.75 94 ALA A CA 1
ATOM 781 C C . ALA A 1 94 ? -2.847 -4.937 16.724 1.00 52.75 94 ALA A C 1
ATOM 783 O O . ALA A 1 94 ? -2.544 -3.783 17.036 1.00 52.75 94 ALA A O 1
ATOM 784 N N . PRO A 1 95 ? -3.774 -5.631 17.406 1.00 52.59 95 PRO A N 1
ATOM 785 C CA . PRO A 1 95 ? -4.442 -5.066 18.564 1.00 52.59 95 PRO A CA 1
ATOM 786 C C . PRO A 1 95 ? -3.416 -4.899 19.690 1.00 52.59 95 PRO A C 1
ATOM 788 O O . PRO A 1 95 ? -2.992 -5.877 20.300 1.00 52.59 95 PRO A O 1
ATOM 791 N N . ALA A 1 96 ? -3.018 -3.657 19.964 1.00 54.03 96 ALA A N 1
ATOM 792 C CA . ALA A 1 96 ? -2.365 -3.279 21.210 1.00 54.03 96 ALA A CA 1
ATOM 793 C C . ALA A 1 96 ? -3.420 -3.325 22.324 1.00 54.03 96 ALA A C 1
ATOM 795 O O . ALA A 1 96 ? -3.923 -2.297 22.762 1.00 54.03 96 ALA A O 1
ATOM 796 N N . THR A 1 97 ?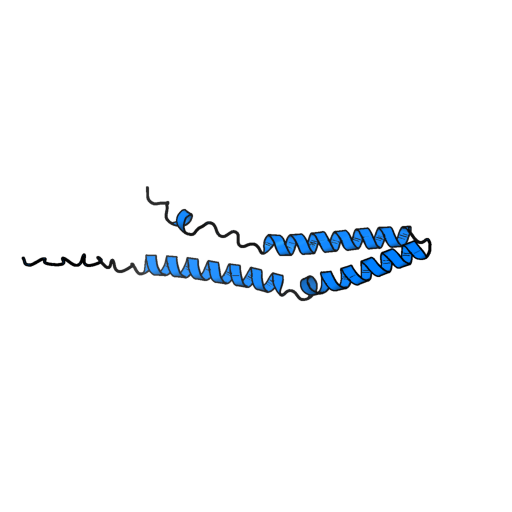 -3.835 -4.532 22.701 1.00 56.22 97 THR A N 1
ATOM 797 C CA . THR A 1 97 ? -4.632 -4.733 23.912 1.00 56.22 97 THR A CA 1
ATOM 798 C C . THR A 1 97 ? -3.649 -5.241 24.955 1.00 56.22 97 THR A C 1
ATOM 800 O O . THR A 1 97 ? -3.126 -6.342 24.754 1.00 56.22 97 THR A O 1
ATOM 803 N N . PRO A 1 98 ? -3.333 -4.472 26.013 1.00 55.81 98 PRO A N 1
ATOM 804 C CA . PRO A 1 98 ? -2.692 -5.066 27.175 1.00 55.81 98 PRO A CA 1
ATOM 805 C C . PRO A 1 98 ? -3.584 -6.216 27.684 1.00 55.81 98 PRO A C 1
ATOM 807 O O . PRO A 1 98 ? -4.814 -6.140 27.539 1.00 55.81 98 PRO A O 1
ATOM 810 N N . PRO A 1 99 ? -3.002 -7.313 28.200 1.00 56.97 99 PRO A N 1
ATOM 811 C CA . PRO A 1 99 ? -3.770 -8.390 28.808 1.00 56.97 99 PRO A CA 1
ATOM 812 C C . PRO A 1 99 ? -4.733 -7.807 29.846 1.00 56.97 99 PRO A C 1
ATOM 814 O O . PRO A 1 99 ? -4.356 -6.934 30.620 1.00 56.97 99 PRO A O 1
ATOM 817 N N . ILE A 1 100 ? -5.977 -8.293 29.872 1.00 55.34 100 ILE A N 1
ATOM 818 C CA . ILE A 1 100 ? -7.034 -7.836 30.798 1.00 55.34 100 ILE A CA 1
ATOM 819 C C . ILE A 1 100 ? -6.575 -7.888 32.273 1.00 55.34 100 ILE A C 1
ATOM 821 O O . ILE A 1 100 ? -7.110 -7.158 33.104 1.00 55.34 100 ILE A O 1
ATOM 825 N N . GLU A 1 101 ? -5.562 -8.701 32.583 1.00 54.94 101 GLU A N 1
ATOM 826 C CA . GLU A 1 101 ? -4.929 -8.794 33.902 1.00 54.94 101 GLU A CA 1
ATOM 827 C C . GLU A 1 101 ? -4.293 -7.469 34.373 1.00 54.94 101 GLU A C 1
ATOM 829 O O . GLU A 1 101 ? -4.440 -7.137 35.542 1.00 54.94 101 GLU A O 1
ATOM 834 N N . GLU A 1 102 ? -3.730 -6.631 33.491 1.00 51.72 102 GLU A N 1
ATOM 835 C CA . GLU A 1 102 ? -3.066 -5.369 33.893 1.00 51.72 102 GLU A CA 1
ATOM 836 C C . GLU A 1 102 ? -4.035 -4.243 34.308 1.00 51.72 102 GLU A C 1
ATOM 838 O O . GLU A 1 102 ? -3.639 -3.297 34.980 1.00 51.72 102 GLU A O 1
ATOM 843 N N . LEU A 1 103 ? -5.321 -4.324 33.945 1.00 53.75 103 LEU A N 1
ATOM 844 C CA . LEU A 1 103 ? -6.341 -3.322 34.308 1.00 53.75 103 LEU A CA 1
ATOM 845 C C . LEU A 1 103 ? -7.062 -3.640 35.630 1.00 53.75 103 LEU A C 1
ATOM 847 O O . LEU A 1 103 ? -7.933 -2.874 36.059 1.00 53.75 103 LEU A O 1
ATOM 851 N N . MET A 1 104 ? -6.740 -4.778 36.255 1.00 55.94 104 MET A N 1
ATOM 852 C CA . MET A 1 104 ? -7.324 -5.223 37.524 1.00 55.94 104 MET A CA 1
ATOM 853 C C . MET A 1 104 ? -6.401 -5.034 38.738 1.00 55.94 104 MET A C 1
ATOM 855 O O . MET A 1 104 ? -6.882 -5.198 39.861 1.00 55.94 104 MET A O 1
ATOM 859 N N . ASP A 1 105 ? -5.147 -4.622 38.532 1.00 50.53 105 ASP A N 1
ATOM 860 C CA . ASP A 1 105 ? -4.123 -4.549 39.587 1.00 50.53 105 ASP A CA 1
ATOM 861 C C . ASP A 1 105 ? -4.009 -3.188 40.308 1.00 50.53 105 ASP A C 1
ATOM 863 O O . ASP A 1 105 ? -3.261 -3.075 41.275 1.00 50.53 105 ASP A O 1
ATOM 867 N N . ASP A 1 106 ? -4.831 -2.183 39.975 1.00 48.97 106 ASP A N 1
ATOM 868 C CA . ASP A 1 106 ? -4.932 -0.924 40.748 1.00 48.97 106 ASP A CA 1
ATOM 869 C C . ASP A 1 106 ? -5.777 -1.080 42.037 1.00 48.97 106 ASP A C 1
ATOM 871 O O . ASP A 1 106 ? -6.638 -0.261 42.373 1.00 48.97 106 ASP A O 1
ATOM 875 N N . ARG A 1 107 ? -5.556 -2.171 42.774 1.00 52.47 107 ARG A N 1
ATOM 876 C CA . ARG A 1 107 ? -6.039 -2.362 44.148 1.00 52.47 107 ARG A CA 1
ATOM 877 C C . ARG A 1 107 ? -4.855 -2.705 45.054 1.00 52.47 107 ARG A C 1
ATOM 879 O O . ARG A 1 107 ? -4.697 -3.855 45.459 1.00 52.47 107 ARG A O 1
ATOM 886 N N . ALA A 1 108 ? -4.063 -1.684 45.375 1.00 41.59 108 ALA A N 1
ATOM 887 C CA . ALA A 1 108 ? -3.216 -1.627 46.566 1.00 41.59 108 ALA A CA 1
ATOM 888 C C . ALA A 1 108 ? -3.736 -0.522 47.492 1.00 41.59 108 ALA A C 1
ATOM 890 O O . ALA A 1 108 ? -4.090 0.558 46.964 1.00 41.59 108 ALA A O 1
#

Radius of gyration: 27.42 Å; chains: 1; bounding box: 42×49×80 Å

Foldseek 3Di:
DDDDPPDPDPPDDDDDPVNVVVVVVVVVVVVVLLVVLVVLVVPPVLVCLVVVLVVLQVVLVVCVVVVNPVSSVVSVVVNVVSVVVNVVSVVSSPDPDDPPVVVPPPPD